Protein AF-A0A0B6D242-F1 (afdb_monomer)

Structure (mmCIF, N/CA/C/O backbone):
data_AF-A0A0B6D242-F1
#
_entry.id   AF-A0A0B6D242-F1
#
loop_
_atom_site.group_PDB
_atom_site.id
_atom_site.type_symbol
_atom_site.label_atom_id
_atom_site.label_alt_id
_atom_site.label_comp_id
_atom_site.label_asym_id
_atom_site.label_entity_id
_atom_site.label_seq_id
_atom_site.pdbx_PDB_ins_code
_atom_site.Cartn_x
_atom_site.Cartn_y
_atom_site.Cartn_z
_atom_site.occupancy
_atom_site.B_iso_or_equiv
_atom_site.auth_seq_id
_atom_site.auth_comp_id
_atom_site.auth_asym_id
_atom_site.auth_atom_id
_atom_site.pdbx_PDB_model_num
ATOM 1 N N . MET A 1 1 ? 1.491 -9.867 -12.621 1.00 89.00 1 MET A N 1
ATOM 2 C CA . MET A 1 1 ? 0.428 -8.922 -12.219 1.00 89.00 1 MET A CA 1
ATOM 3 C C . MET A 1 1 ? 0.760 -8.340 -10.855 1.00 89.00 1 MET A C 1
ATOM 5 O O . MET A 1 1 ? 1.220 -9.073 -9.985 1.00 89.00 1 MET A O 1
ATOM 9 N N . ALA A 1 2 ? 0.566 -7.038 -10.688 1.00 95.88 2 ALA A N 1
ATOM 10 C CA . ALA A 1 2 ? 0.791 -6.294 -9.453 1.00 95.88 2 ALA A CA 1
ATOM 11 C C . ALA A 1 2 ? -0.353 -5.301 -9.232 1.00 95.88 2 ALA A C 1
ATOM 13 O O . ALA A 1 2 ? -1.055 -4.948 -10.175 1.00 95.88 2 ALA A O 1
ATOM 14 N N . PHE A 1 3 ? -0.533 -4.847 -7.997 1.00 97.50 3 PHE A N 1
ATOM 15 C CA . PHE A 1 3 ? -1.624 -3.962 -7.618 1.00 97.50 3 PHE A CA 1
ATOM 16 C C . PHE A 1 3 ? -1.110 -2.794 -6.800 1.00 97.50 3 PHE A C 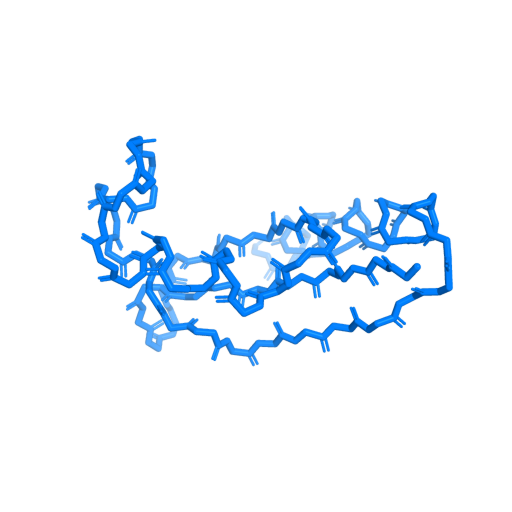1
ATOM 18 O O . PHE A 1 3 ? -0.328 -2.999 -5.872 1.00 97.50 3 PHE A O 1
ATOM 25 N N . VAL A 1 4 ? -1.617 -1.601 -7.090 1.00 97.38 4 VAL A N 1
ATOM 26 C CA . VAL A 1 4 ? -1.583 -0.468 -6.161 1.00 97.38 4 VAL A CA 1
ATOM 27 C C . VAL A 1 4 ? -2.910 -0.431 -5.428 1.00 97.38 4 VAL A C 1
ATOM 29 O O . VAL A 1 4 ? -3.948 -0.677 -6.035 1.00 97.38 4 VAL A O 1
ATOM 32 N N . TYR A 1 5 ? -2.897 -0.131 -4.136 1.00 95.56 5 TYR A N 1
ATOM 33 C CA . TYR A 1 5 ? -4.113 -0.061 -3.335 1.00 95.56 5 TYR A CA 1
ATOM 34 C C . TYR A 1 5 ? -4.065 1.081 -2.327 1.00 95.56 5 TYR A C 1
ATOM 36 O O . TYR A 1 5 ? -2.988 1.502 -1.896 1.00 95.56 5 TYR A O 1
ATOM 44 N N . ILE A 1 6 ? -5.251 1.562 -1.950 1.00 94.62 6 ILE A N 1
ATOM 45 C CA . ILE A 1 6 ? -5.434 2.548 -0.886 1.00 94.62 6 ILE A CA 1
ATOM 46 C C . ILE A 1 6 ? -6.380 1.968 0.159 1.00 94.62 6 ILE A C 1
ATOM 48 O O . ILE A 1 6 ? -7.515 1.582 -0.144 1.00 94.62 6 ILE A O 1
ATOM 52 N N . LEU A 1 7 ? -5.901 1.923 1.398 1.00 92.38 7 LEU A N 1
ATOM 53 C CA . LEU A 1 7 ? -6.708 1.640 2.574 1.00 92.38 7 LEU A CA 1
ATOM 54 C C . LEU A 1 7 ? -6.992 2.938 3.332 1.00 92.38 7 LEU A C 1
ATOM 56 O O . LEU A 1 7 ? -6.148 3.831 3.374 1.00 92.38 7 LEU A O 1
ATOM 60 N N . ALA A 1 8 ? -8.151 3.015 3.974 1.00 91.06 8 ALA A N 1
ATOM 61 C CA . ALA A 1 8 ? -8.537 4.110 4.853 1.00 91.06 8 ALA A CA 1
ATOM 62 C C . ALA A 1 8 ? -8.900 3.579 6.246 1.00 91.06 8 ALA A C 1
ATOM 64 O O . ALA A 1 8 ? -9.446 2.477 6.371 1.00 91.06 8 ALA A O 1
ATOM 65 N N . SER A 1 9 ? -8.624 4.366 7.288 1.00 86.31 9 SER A N 1
ATOM 66 C CA . SER A 1 9 ? -9.118 4.076 8.643 1.00 86.31 9 SER A CA 1
ATOM 67 C C . SER A 1 9 ? -10.608 4.368 8.795 1.00 86.31 9 SER A C 1
ATOM 69 O O . SER A 1 9 ? -11.368 3.557 9.311 1.00 86.31 9 SER A O 1
ATOM 71 N N . LYS A 1 10 ? -11.052 5.515 8.283 1.00 82.94 10 LYS A N 1
ATOM 72 C CA . LYS A 1 10 ? -12.451 5.961 8.272 1.00 82.94 10 LYS A CA 1
ATOM 73 C C . LYS A 1 10 ? -12.688 6.934 7.119 1.00 82.94 10 LYS A C 1
ATOM 75 O O . LYS A 1 10 ? -11.740 7.322 6.434 1.00 82.94 10 LYS A O 1
ATOM 80 N N . CYS A 1 11 ? -13.939 7.344 6.905 1.00 80.88 11 CYS A N 1
ATOM 81 C CA . CYS A 1 11 ? -14.246 8.442 5.985 1.00 80.88 11 CYS A CA 1
ATOM 82 C C . CYS A 1 11 ? -13.442 9.691 6.391 1.00 80.88 11 CYS A C 1
ATOM 84 O O . CYS A 1 11 ? -13.444 10.058 7.565 1.00 80.88 11 CYS A O 1
ATOM 86 N N . ASN A 1 12 ? -12.727 10.294 5.436 1.00 80.62 12 ASN A N 1
ATOM 87 C CA . ASN A 1 12 ? -11.801 11.420 5.646 1.00 80.62 12 ASN A CA 1
ATOM 88 C C . ASN A 1 12 ? -10.694 11.156 6.691 1.00 80.62 12 ASN A C 1
ATOM 90 O O . ASN A 1 12 ? -10.185 12.079 7.320 1.00 80.62 12 ASN A O 1
ATOM 94 N N . GLY A 1 13 ? -10.352 9.885 6.921 1.00 84.00 13 GLY A N 1
ATOM 95 C CA . GLY A 1 13 ? -9.308 9.470 7.853 1.00 84.00 13 GLY A CA 1
ATOM 96 C C . GLY A 1 13 ? -7.938 9.286 7.201 1.00 84.00 13 GLY A C 1
ATOM 97 O O . GLY A 1 13 ? -7.694 9.656 6.055 1.00 84.00 13 GLY A O 1
ATOM 98 N N . THR A 1 14 ? -7.035 8.657 7.949 1.00 87.19 14 THR A N 1
ATOM 99 C CA . THR A 1 14 ? -5.693 8.307 7.481 1.00 87.19 14 THR A CA 1
ATOM 100 C C . THR A 1 14 ? -5.767 7.352 6.296 1.00 87.19 14 THR A C 1
ATOM 102 O O . THR A 1 14 ? -6.410 6.303 6.376 1.00 87.19 14 THR A O 1
ATOM 105 N N . LEU A 1 15 ? -5.059 7.708 5.225 1.00 9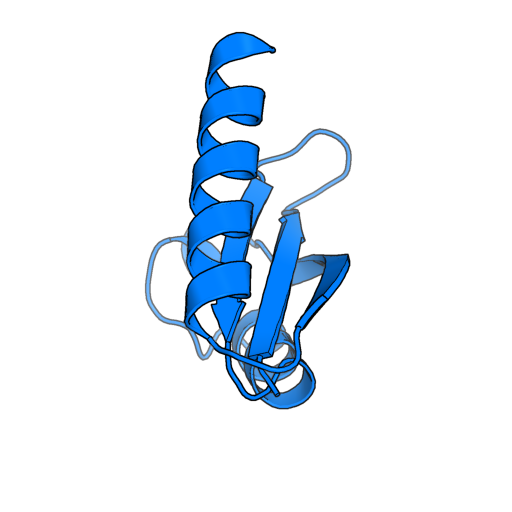0.06 15 LEU A N 1
ATOM 106 C CA . LEU A 1 15 ? -4.883 6.869 4.049 1.00 90.06 15 LEU A CA 1
ATOM 107 C C . LEU A 1 15 ? -3.540 6.144 4.107 1.00 90.06 15 LEU A C 1
ATOM 109 O O . LEU A 1 15 ? -2.518 6.724 4.475 1.00 90.06 15 LEU A O 1
ATOM 113 N N . TYR A 1 16 ? -3.549 4.884 3.693 1.00 89.62 16 TYR A N 1
ATOM 114 C CA . TYR A 1 16 ? -2.363 4.071 3.479 1.00 89.62 16 TYR A CA 1
ATOM 115 C C . TYR A 1 16 ? -2.322 3.635 2.020 1.00 89.62 16 TYR A C 1
ATOM 117 O O . TYR A 1 16 ? -3.269 3.023 1.534 1.00 89.62 16 TYR A O 1
ATOM 125 N N . ILE A 1 17 ? -1.222 3.942 1.338 1.00 94.00 17 ILE A N 1
ATOM 126 C CA . ILE A 1 17 ? -1.009 3.623 -0.074 1.00 94.00 17 ILE A CA 1
ATOM 127 C C . ILE A 1 17 ? 0.118 2.596 -0.156 1.00 94.00 17 ILE A C 1
ATOM 129 O O . ILE A 1 17 ? 1.202 2.840 0.385 1.00 94.00 17 ILE A O 1
ATOM 133 N N . GLY A 1 18 ? -0.135 1.477 -0.833 1.00 93.50 18 GLY A N 1
ATOM 134 C CA . GLY A 1 18 ? 0.821 0.380 -0.950 1.00 93.50 18 GLY A CA 1
ATOM 135 C C . GLY A 1 18 ? 0.755 -0.355 -2.284 1.00 93.50 18 GLY A C 1
ATOM 136 O O . GLY A 1 18 ? -0.165 -0.163 -3.082 1.00 93.50 18 GLY A O 1
ATOM 137 N N . VAL A 1 19 ? 1.731 -1.241 -2.491 1.00 96.81 19 VAL A N 1
ATOM 138 C CA . VAL A 1 19 ? 1.814 -2.148 -3.643 1.00 96.81 19 VAL A CA 1
ATOM 139 C C . VAL A 1 19 ? 1.856 -3.602 -3.169 1.00 96.81 19 VAL A C 1
ATOM 141 O O . VAL A 1 19 ? 2.428 -3.903 -2.121 1.00 96.81 19 VAL A O 1
ATOM 144 N N . THR A 1 20 ? 1.233 -4.519 -3.908 1.00 95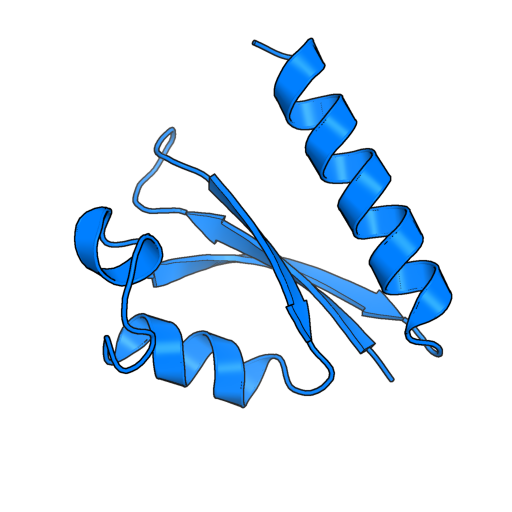.12 20 THR A N 1
ATOM 145 C CA . THR A 1 20 ? 1.290 -5.965 -3.632 1.00 95.12 20 THR A CA 1
ATOM 146 C C . THR A 1 20 ? 1.086 -6.784 -4.906 1.00 95.12 20 THR A C 1
ATOM 148 O O . THR A 1 20 ? 0.428 -6.335 -5.840 1.00 95.12 20 THR A O 1
ATOM 151 N N . SER A 1 21 ? 1.611 -8.008 -4.951 1.00 95.38 21 SER A N 1
ATOM 152 C CA . SER A 1 21 ? 1.267 -8.999 -5.982 1.00 95.38 21 SER A CA 1
ATOM 153 C C . SER A 1 21 ? -0.021 -9.767 -5.662 1.00 95.38 21 SER A C 1
ATOM 155 O O . SER A 1 21 ? -0.604 -10.381 -6.551 1.00 95.38 21 SER A O 1
ATOM 157 N N . ASN A 1 22 ? -0.494 -9.717 -4.412 1.00 94.38 22 ASN A N 1
ATOM 158 C CA . ASN A 1 22 ? -1.716 -10.382 -3.965 1.00 94.38 22 ASN A CA 1
ATOM 159 C C . ASN A 1 22 ? -2.568 -9.421 -3.122 1.00 94.38 22 ASN A C 1
ATOM 161 O O . ASN A 1 22 ? -2.315 -9.223 -1.929 1.00 94.38 22 ASN A O 1
ATOM 165 N N . LEU A 1 23 ? -3.558 -8.799 -3.768 1.00 93.81 23 LEU A N 1
ATOM 166 C CA . LEU A 1 23 ? -4.446 -7.815 -3.146 1.00 93.81 23 LEU A CA 1
ATOM 167 C C . LEU A 1 23 ? -5.340 -8.446 -2.072 1.00 93.81 23 LEU A C 1
ATOM 169 O O . LEU A 1 23 ? -5.447 -7.909 -0.974 1.00 93.81 23 LEU A O 1
ATOM 173 N N . ILE A 1 24 ? -5.939 -9.603 -2.368 1.00 93.38 24 ILE A N 1
ATOM 174 C CA . ILE A 1 24 ? -6.894 -10.275 -1.474 1.00 93.38 24 ILE A CA 1
ATOM 175 C C . ILE A 1 24 ? -6.214 -10.658 -0.160 1.00 93.38 24 ILE A C 1
ATOM 177 O O . ILE A 1 24 ? -6.698 -10.290 0.912 1.00 93.38 24 ILE A O 1
ATOM 181 N N . LYS A 1 25 ? -5.061 -11.336 -0.241 1.00 92.06 25 LYS A N 1
ATOM 182 C CA . LYS A 1 25 ? -4.284 -11.737 0.938 1.00 92.06 25 LYS A CA 1
ATOM 183 C C . LYS A 1 25 ? -3.898 -10.521 1.777 1.00 92.06 25 LYS A C 1
ATOM 185 O O . LYS A 1 25 ? -4.110 -10.524 2.984 1.00 92.06 25 LYS A O 1
ATOM 190 N N . ARG A 1 26 ? -3.412 -9.454 1.135 1.00 90.25 26 ARG A N 1
ATOM 191 C CA . ARG A 1 26 ? -2.982 -8.238 1.832 1.00 90.25 26 ARG A CA 1
ATOM 192 C C . ARG A 1 26 ? -4.140 -7.544 2.556 1.00 90.25 26 ARG A C 1
ATOM 194 O O . ARG A 1 26 ? -4.003 -7.160 3.712 1.00 90.25 26 ARG A O 1
ATOM 201 N N . VAL A 1 27 ? -5.296 -7.408 1.907 1.00 89.44 27 VAL A N 1
ATOM 202 C CA . VAL A 1 27 ? -6.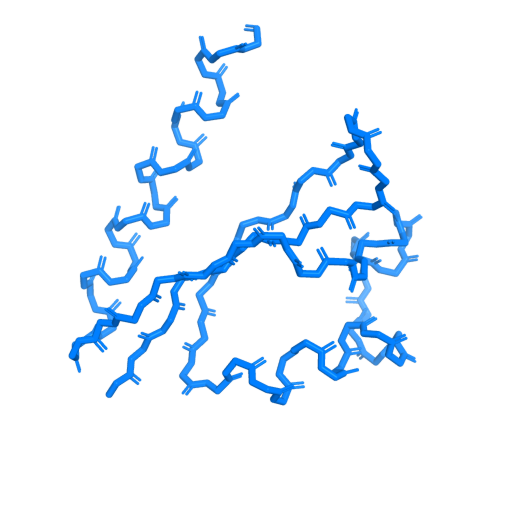495 -6.819 2.532 1.00 89.44 27 VAL A CA 1
ATOM 203 C C . VAL A 1 27 ? -6.977 -7.678 3.700 1.00 89.44 27 VAL A C 1
ATOM 205 O O . VAL A 1 27 ? -7.356 -7.135 4.737 1.00 89.44 27 VAL A O 1
ATOM 208 N N . TYR A 1 28 ? -6.940 -9.004 3.557 1.00 89.62 28 TYR A N 1
ATOM 209 C CA . TYR A 1 28 ? -7.273 -9.926 4.638 1.00 89.62 28 TYR A CA 1
ATOM 210 C C . TYR A 1 28 ? -6.334 -9.755 5.843 1.00 89.62 28 TYR A C 1
ATOM 212 O O . TYR A 1 28 ? -6.811 -9.560 6.958 1.00 89.62 28 TYR A O 1
ATOM 220 N N . GLU A 1 29 ? -5.017 -9.728 5.624 1.00 86.56 29 GLU A N 1
ATOM 221 C CA . GLU A 1 29 ? -4.012 -9.509 6.676 1.00 86.56 29 GLU A CA 1
ATOM 222 C C . GLU A 1 29 ? -4.231 -8.189 7.432 1.00 86.56 29 GLU A C 1
ATOM 224 O O . GLU A 1 29 ? -4.138 -8.159 8.661 1.00 86.56 29 GLU A O 1
ATOM 229 N N . HIS A 1 30 ? -4.571 -7.108 6.722 1.00 83.12 30 HIS A N 1
ATOM 230 C CA . HIS A 1 30 ? -4.896 -5.825 7.350 1.00 83.12 30 HIS A CA 1
ATOM 231 C C . HIS A 1 30 ? -6.198 -5.881 8.158 1.00 83.12 30 HIS A C 1
ATOM 233 O O . HIS A 1 30 ? -6.234 -5.386 9.285 1.00 83.12 30 HIS A O 1
ATOM 239 N N . LYS A 1 31 ? -7.256 -6.515 7.633 1.00 81.12 31 LYS A N 1
ATOM 240 C CA . LYS A 1 31 ? -8.538 -6.666 8.345 1.00 81.12 31 LYS A CA 1
ATOM 241 C C . LYS A 1 31 ? -8.396 -7.462 9.641 1.00 81.12 31 LYS A C 1
ATOM 243 O O . LYS A 1 31 ? -8.985 -7.073 10.645 1.00 81.12 31 LYS A O 1
ATOM 248 N N . GLN A 1 32 ? -7.597 -8.528 9.616 1.00 82.81 32 GLN A N 1
ATOM 249 C CA . GLN A 1 32 ? -7.352 -9.387 10.777 1.00 82.81 32 GLN A CA 1
ATOM 250 C C . GLN A 1 32 ? -6.327 -8.809 11.765 1.00 82.81 32 GLN A C 1
ATOM 252 O O . GLN A 1 32 ? -6.120 -9.366 12.838 1.00 82.81 32 GLN A O 1
ATOM 257 N N . GLY A 1 33 ? -5.671 -7.692 11.429 1.00 72.94 33 GLY A N 1
ATOM 258 C CA . GLY A 1 33 ? -4.638 -7.099 12.280 1.00 72.94 33 GLY A CA 1
ATOM 259 C C . GLY A 1 33 ? -3.337 -7.908 12.335 1.00 72.94 33 GLY A C 1
ATOM 260 O O . GLY A 1 33 ? -2.549 -7.715 13.259 1.00 72.94 33 GLY A O 1
ATOM 261 N N . TYR A 1 34 ? -3.106 -8.786 11.350 1.00 70.94 34 TYR A N 1
ATOM 262 C CA . TYR A 1 34 ? -1.859 -9.546 11.190 1.00 70.94 34 TYR A CA 1
ATOM 263 C C . TYR A 1 34 ? -0.719 -8.698 10.620 1.00 70.94 34 TYR A C 1
ATOM 265 O O . TYR A 1 34 ? 0.443 -9.084 10.683 1.00 70.94 34 TYR A O 1
ATOM 273 N N . SER A 1 35 ? -1.037 -7.530 10.062 1.00 63.81 35 SER A N 1
ATOM 274 C CA . SER A 1 35 ? -0.032 -6.523 9.726 1.00 63.81 35 SER A CA 1
ATOM 275 C C . SER A 1 35 ? 0.391 -5.778 10.994 1.00 63.81 35 SER A C 1
ATOM 277 O O . SER A 1 35 ? -0.275 -4.825 11.403 1.00 63.81 35 SER A O 1
ATOM 279 N N . ASP A 1 36 ? 1.479 -6.210 11.631 1.00 56.56 36 ASP A N 1
ATOM 280 C CA . ASP A 1 36 ? 2.053 -5.477 12.762 1.00 56.56 36 ASP A CA 1
ATOM 281 C C . ASP A 1 36 ? 2.588 -4.099 12.319 1.00 56.56 36 ASP A C 1
ATOM 283 O O . ASP A 1 36 ? 3.174 -3.944 11.246 1.00 56.56 36 ASP A O 1
ATOM 287 N N . GLY A 1 37 ? 2.347 -3.064 13.138 1.00 67.06 37 GLY A N 1
ATOM 288 C CA . GLY A 1 37 ? 2.797 -1.685 12.898 1.00 67.06 37 GLY A CA 1
ATOM 289 C C . GLY A 1 37 ? 1.681 -0.648 12.667 1.00 67.06 37 GLY A C 1
ATOM 290 O O . GLY A 1 37 ? 0.618 -0.692 13.287 1.00 67.06 37 GLY A O 1
ATOM 291 N N . PHE A 1 38 ? 1.949 0.340 11.795 1.00 59.38 38 PHE A N 1
ATOM 292 C CA . PHE A 1 38 ? 1.131 1.552 11.569 1.00 59.38 38 PHE A CA 1
ATOM 293 C C . PHE A 1 38 ? -0.350 1.254 11.273 1.00 59.38 38 PHE A C 1
ATOM 295 O O . PHE A 1 38 ? -1.238 1.905 11.815 1.00 59.38 38 PHE A O 1
ATOM 302 N N . THR A 1 39 ? -0.646 0.244 10.457 1.00 56.91 39 THR A N 1
ATOM 303 C CA . THR A 1 39 ? -2.027 -0.078 10.052 1.00 56.91 39 THR A CA 1
ATOM 304 C C . THR A 1 39 ? -2.872 -0.667 11.183 1.00 56.91 39 THR A C 1
ATOM 306 O O . THR A 1 39 ? -4.074 -0.411 11.217 1.00 56.91 39 THR A O 1
ATOM 309 N N . LYS A 1 40 ? -2.254 -1.352 12.156 1.00 60.09 40 LYS A N 1
ATOM 310 C CA . LYS A 1 40 ? -2.905 -1.804 13.398 1.00 60.09 40 LYS A CA 1
ATOM 311 C C . LYS A 1 40 ? -3.156 -0.643 14.364 1.00 60.09 40 LYS A C 1
ATOM 313 O O . LYS A 1 40 ? -4.224 -0.570 14.958 1.00 60.09 40 LYS A O 1
ATOM 318 N N . LYS A 1 41 ? -2.208 0.299 14.469 1.00 60.16 41 LYS A N 1
ATOM 319 C CA . LYS A 1 41 ? -2.319 1.491 15.335 1.00 60.16 41 LYS A CA 1
ATOM 320 C C . LYS A 1 41 ? -3.421 2.463 14.891 1.00 60.16 41 LYS A C 1
ATOM 322 O O . LYS A 1 41 ? -4.042 3.089 15.741 1.00 60.16 41 LYS A O 1
ATOM 327 N N . TYR A 1 42 ? -3.654 2.591 13.584 1.00 62.44 42 TYR A N 1
ATOM 328 C CA . TYR A 1 42 ? -4.622 3.544 13.023 1.00 62.44 42 TYR A CA 1
ATOM 329 C C . TYR A 1 42 ? -5.897 2.892 12.467 1.00 62.44 42 TYR A C 1
ATOM 331 O O . TYR A 1 42 ? -6.659 3.573 11.790 1.00 62.44 42 TYR A O 1
ATOM 339 N N . ASP A 1 43 ? -6.131 1.601 12.727 1.00 70.50 43 ASP A N 1
ATOM 340 C CA . ASP A 1 43 ? -7.312 0.848 12.264 1.00 70.50 43 ASP A CA 1
ATOM 341 C C . ASP A 1 43 ? -7.566 0.952 10.745 1.00 70.50 43 ASP A C 1
ATOM 343 O O . ASP A 1 43 ? -8.691 1.052 10.258 1.00 70.50 43 ASP A O 1
ATOM 347 N N . VAL A 1 44 ? -6.492 0.953 9.955 1.00 75.44 44 VAL A N 1
ATOM 348 C CA . VAL A 1 44 ? -6.559 1.154 8.502 1.00 75.44 44 VAL A CA 1
ATOM 349 C C . VAL A 1 44 ? -6.966 -0.155 7.817 1.00 75.44 44 VAL A C 1
ATOM 351 O O . VAL A 1 44 ? -6.120 -0.937 7.383 1.00 75.44 44 VAL A O 1
ATOM 354 N N . LYS A 1 45 ? -8.278 -0.413 7.758 1.00 81.06 45 LYS A N 1
ATOM 355 C CA . LYS A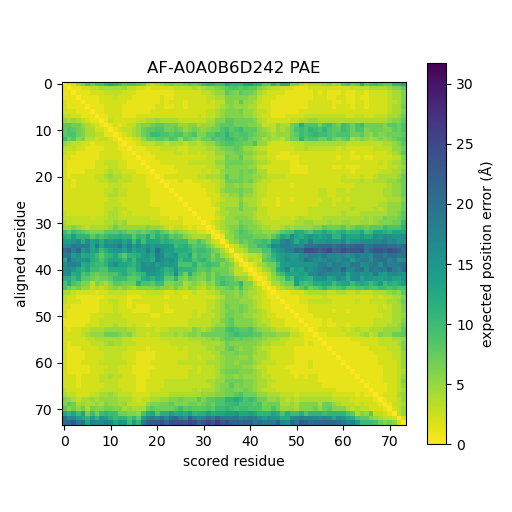 1 45 ? -8.852 -1.703 7.321 1.00 81.06 45 LYS A CA 1
ATOM 356 C C . LYS A 1 45 ? -9.735 -1.627 6.076 1.00 81.06 45 LYS A C 1
ATOM 358 O O . LYS A 1 45 ? -10.021 -2.661 5.464 1.00 81.06 45 LYS A O 1
ATOM 363 N N . LYS A 1 46 ? -10.206 -0.437 5.692 1.00 88.81 46 LYS A N 1
ATOM 364 C CA . LYS A 1 46 ? -11.170 -0.286 4.595 1.00 88.81 46 LYS A CA 1
ATOM 365 C C . LYS A 1 46 ? -10.442 -0.107 3.269 1.00 88.81 46 LYS A C 1
ATOM 367 O O . LYS A 1 46 ? -9.825 0.929 3.053 1.00 88.81 46 LYS A O 1
ATOM 372 N N . LEU A 1 47 ? -10.543 -1.086 2.370 1.00 93.44 47 LEU A N 1
ATOM 373 C CA . LEU A 1 47 ? -10.115 -0.911 0.981 1.00 93.44 47 LEU A CA 1
ATOM 374 C C . LEU A 1 47 ? -11.057 0.076 0.292 1.00 93.44 47 LEU A C 1
ATOM 376 O O . LEU A 1 47 ? -12.256 -0.179 0.210 1.00 93.44 47 LEU A O 1
ATOM 380 N N . VAL A 1 48 ? -10.508 1.196 -0.174 1.00 94.44 48 VAL A N 1
ATOM 381 C CA . VAL A 1 48 ? -11.272 2.249 -0.863 1.00 94.44 48 VAL A CA 1
ATOM 382 C C . VAL A 1 48 ? -10.882 2.388 -2.330 1.00 94.44 48 VAL A C 1
ATOM 384 O O . VAL A 1 48 ? -11.623 2.988 -3.099 1.00 94.44 48 VAL A O 1
ATOM 387 N N . TYR A 1 49 ? -9.734 1.831 -2.724 1.00 95.25 49 TYR A N 1
ATOM 388 C CA . TYR A 1 49 ? -9.228 1.934 -4.085 1.00 95.25 49 TYR A CA 1
ATOM 389 C C . TYR A 1 49 ? -8.225 0.828 -4.413 1.00 95.25 49 TYR A C 1
ATOM 391 O O . TYR A 1 49 ? -7.425 0.452 -3.549 1.00 95.25 49 TYR A O 1
ATOM 399 N N . TYR A 1 50 ? -8.214 0.365 -5.664 1.00 97.19 50 TYR A N 1
ATOM 400 C CA . TYR A 1 50 ? -7.121 -0.430 -6.216 1.00 97.19 50 TYR A CA 1
ATOM 401 C C . TYR A 1 50 ? -6.982 -0.247 -7.735 1.00 97.19 50 TYR A C 1
ATOM 403 O O . TYR A 1 50 ? -7.959 0.009 -8.432 1.00 97.19 50 TYR A O 1
ATOM 411 N N . GLU A 1 51 ? -5.763 -0.428 -8.238 1.00 97.19 51 GLU A N 1
ATOM 412 C CA . GLU A 1 51 ? -5.422 -0.478 -9.664 1.00 97.19 51 GLU A CA 1
ATOM 413 C C . GLU A 1 51 ? -4.578 -1.725 -9.938 1.00 97.19 51 GLU A C 1
ATOM 415 O O . GLU A 1 51 ? -3.696 -2.057 -9.142 1.00 97.19 51 GLU A O 1
ATOM 420 N N . GLN A 1 52 ? -4.821 -2.397 -11.065 1.00 97.25 52 GLN A N 1
ATOM 421 C CA . GLN A 1 52 ? -4.059 -3.566 -11.506 1.00 97.25 52 GLN A CA 1
ATOM 422 C C . GLN A 1 52 ? -3.071 -3.197 -12.616 1.00 97.25 52 GLN A C 1
ATOM 424 O O . GLN A 1 52 ? -3.401 -2.463 -13.542 1.00 97.25 52 GLN A O 1
ATOM 429 N N . PHE A 1 53 ? -1.880 -3.783 -12.545 1.00 96.69 53 PHE A N 1
ATOM 430 C CA . PHE A 1 53 ? -0.786 -3.607 -13.490 1.00 96.69 53 PHE A CA 1
ATOM 431 C C . PHE A 1 53 ?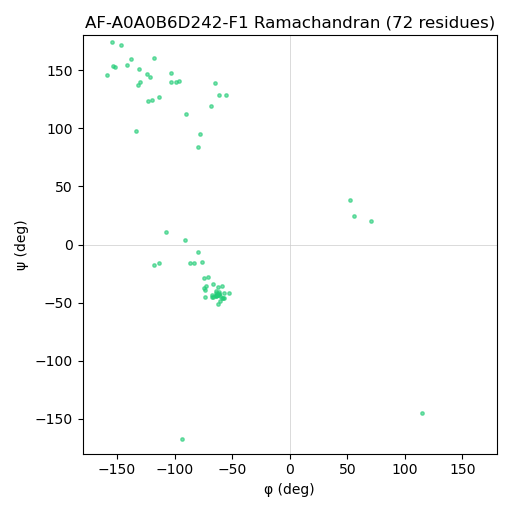 -0.224 -4.957 -13.934 1.00 96.69 53 PHE A C 1
ATOM 433 O O 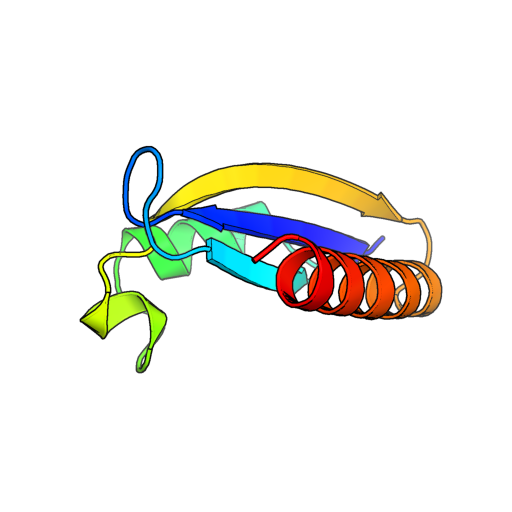. PHE A 1 53 ? -0.221 -5.944 -13.187 1.00 96.69 53 PHE A O 1
ATOM 440 N N . ASN A 1 54 ? 0.305 -5.001 -15.155 1.00 95.88 54 ASN A N 1
ATOM 441 C CA . ASN A 1 54 ? 0.917 -6.212 -15.699 1.00 95.88 54 ASN A CA 1
ATOM 442 C C . ASN A 1 54 ? 2.289 -6.485 -15.067 1.00 95.88 54 ASN A C 1
ATOM 444 O O . ASN A 1 54 ? 2.596 -7.637 -14.743 1.00 95.88 54 ASN A O 1
ATOM 448 N N . ASN A 1 55 ? 3.059 -5.429 -14.792 1.00 94.06 55 ASN A N 1
ATOM 449 C CA . ASN A 1 55 ? 4.363 -5.492 -14.140 1.00 94.06 55 ASN A CA 1
ATOM 450 C C . ASN A 1 55 ? 4.362 -4.733 -12.792 1.00 94.06 55 ASN A C 1
ATOM 452 O O . ASN A 1 55 ? 3.494 -3.906 -12.515 1.00 94.06 55 ASN A O 1
ATOM 456 N N . ILE A 1 56 ? 5.333 -5.047 -11.929 1.00 94.12 56 ILE A N 1
ATOM 457 C CA . ILE A 1 56 ? 5.474 -4.422 -10.604 1.00 94.12 56 ILE A CA 1
ATOM 458 C C . ILE A 1 56 ? 6.022 -2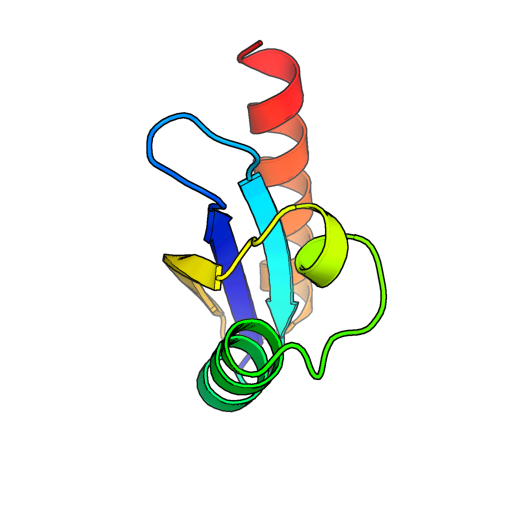.990 -10.686 1.00 94.12 56 ILE A C 1
ATOM 460 O O . ILE A 1 56 ? 5.699 -2.157 -9.842 1.00 94.12 56 ILE A O 1
ATOM 464 N N . THR A 1 57 ? 6.824 -2.692 -11.707 1.00 96.56 57 THR A N 1
ATOM 465 C CA . THR A 1 57 ? 7.483 -1.394 -11.891 1.00 96.56 57 THR A CA 1
ATOM 466 C C . THR A 1 57 ? 6.469 -0.270 -12.102 1.00 96.56 57 THR A C 1
ATOM 468 O O . THR A 1 57 ? 6.564 0.767 -11.445 1.00 96.56 57 THR A O 1
ATOM 471 N N . ASP A 1 58 ? 5.454 -0.499 -12.934 1.00 97.00 58 ASP A N 1
ATOM 472 C CA . ASP A 1 58 ? 4.365 0.442 -13.207 1.00 97.00 58 ASP A CA 1
ATOM 473 C C . ASP A 1 58 ? 3.543 0.698 -11.943 1.00 97.00 58 ASP A C 1
ATOM 475 O O . ASP A 1 58 ? 3.231 1.846 -11.619 1.00 97.00 58 ASP A O 1
ATOM 479 N N . ALA A 1 59 ? 3.270 -0.359 -11.172 1.00 96.50 59 ALA A N 1
ATOM 480 C CA . ALA A 1 59 ? 2.582 -0.243 -9.893 1.00 96.50 59 ALA A CA 1
ATOM 481 C C . ALA A 1 59 ? 3.395 0.604 -8.891 1.00 96.50 59 ALA A C 1
ATOM 483 O O . ALA A 1 59 ? 2.853 1.497 -8.241 1.00 96.50 59 ALA A O 1
ATOM 484 N N . ILE A 1 60 ? 4.713 0.401 -8.806 1.00 96.12 60 ILE A N 1
ATOM 485 C CA . ILE A 1 60 ? 5.599 1.214 -7.955 1.00 96.12 60 ILE A CA 1
ATOM 486 C C . ILE A 1 60 ? 5.624 2.677 -8.419 1.00 96.12 60 ILE A C 1
ATOM 488 O O . ILE A 1 60 ? 5.554 3.592 -7.595 1.00 96.12 60 ILE A O 1
ATOM 492 N N . TYR A 1 61 ? 5.707 2.926 -9.727 1.00 97.19 61 TYR A N 1
ATOM 493 C CA . TYR A 1 61 ? 5.682 4.285 -10.269 1.00 97.19 61 TYR A CA 1
ATOM 494 C C . TYR A 1 61 ? 4.362 4.996 -9.941 1.00 97.19 61 TYR A C 1
ATOM 496 O O . TYR A 1 61 ? 4.350 6.152 -9.502 1.00 97.19 61 TYR A O 1
ATOM 504 N N . ARG A 1 62 ? 3.242 4.281 -10.075 1.00 97.19 62 ARG A N 1
ATOM 505 C CA . ARG A 1 62 ? 1.917 4.782 -9.714 1.00 97.19 62 ARG A CA 1
ATOM 506 C C . ARG A 1 62 ? 1.792 5.077 -8.220 1.00 97.19 62 ARG A C 1
ATOM 508 O O . ARG A 1 62 ? 1.272 6.136 -7.867 1.00 97.19 62 ARG A O 1
ATOM 515 N N . GLU A 1 63 ? 2.297 4.196 -7.358 1.00 97.12 63 GLU A N 1
ATOM 516 C CA . GLU A 1 63 ? 2.312 4.389 -5.903 1.00 97.12 63 GLU A CA 1
ATOM 517 C C . GLU A 1 63 ? 3.046 5.682 -5.517 1.00 97.12 63 GLU A C 1
ATOM 519 O O . GLU A 1 63 ? 2.519 6.494 -4.752 1.00 97.12 63 GLU A O 1
ATOM 524 N N . LYS A 1 64 ? 4.227 5.923 -6.105 1.00 95.62 64 LYS A N 1
ATOM 525 C CA . LYS A 1 64 ? 4.992 7.162 -5.896 1.00 95.62 64 LYS A CA 1
ATOM 526 C C . LYS A 1 64 ? 4.191 8.396 -6.314 1.00 95.62 64 LYS A C 1
ATOM 528 O O . LYS A 1 64 ? 4.118 9.353 -5.548 1.00 95.62 64 LYS A O 1
ATOM 533 N N . ARG A 1 65 ? 3.539 8.361 -7.484 1.00 95.50 65 ARG A N 1
ATOM 534 C CA . ARG A 1 65 ? 2.684 9.465 -7.961 1.00 95.50 65 ARG A CA 1
ATOM 535 C C . ARG A 1 65 ? 1.520 9.753 -7.014 1.00 95.50 65 ARG A C 1
ATOM 537 O O . ARG A 1 65 ? 1.260 10.917 -6.722 1.00 95.50 65 ARG A O 1
ATOM 544 N N . LEU A 1 66 ? 0.842 8.715 -6.519 1.00 94.44 66 LEU A N 1
ATOM 545 C CA . LEU A 1 66 ? -0.257 8.866 -5.559 1.00 94.44 66 LEU A CA 1
ATOM 546 C C . LEU A 1 66 ? 0.220 9.471 -4.235 1.00 94.44 66 LEU A C 1
ATOM 548 O O . LEU A 1 66 ? -0.414 10.393 -3.727 1.00 94.44 66 LEU A O 1
ATOM 552 N N . LYS A 1 67 ? 1.361 9.008 -3.709 1.00 91.50 67 LYS A N 1
ATOM 553 C CA . LYS A 1 67 ? 1.962 9.560 -2.485 1.00 91.50 67 LYS A CA 1
ATOM 554 C C . LYS A 1 67 ? 2.365 11.029 -2.649 1.00 91.50 67 LYS A C 1
ATOM 556 O O . LYS A 1 67 ? 2.215 11.795 -1.703 1.00 91.50 67 LYS A O 1
ATOM 561 N N . THR A 1 68 ? 2.856 11.439 -3.821 1.00 92.56 68 THR A N 1
ATOM 562 C CA . THR A 1 68 ? 3.146 12.856 -4.110 1.00 92.56 68 THR A CA 1
ATOM 563 C C . THR A 1 68 ? 1.869 13.689 -4.171 1.00 92.56 68 THR A C 1
ATOM 565 O O . THR A 1 68 ? 1.808 14.751 -3.562 1.00 92.56 68 THR A O 1
ATOM 568 N N . TRP A 1 69 ? 0.829 13.202 -4.851 1.00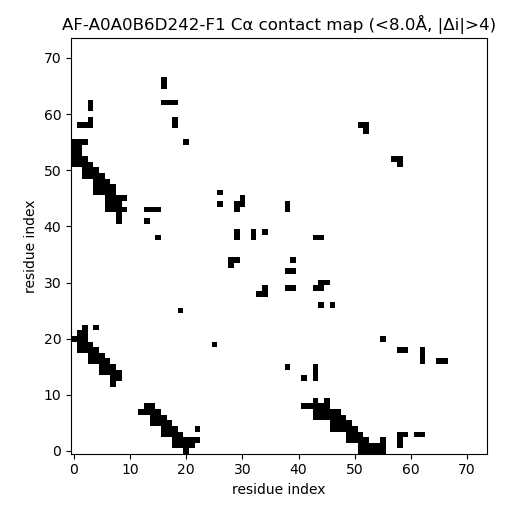 88.81 69 TRP A N 1
ATOM 569 C CA . TRP A 1 69 ? -0.450 13.910 -4.936 1.00 88.81 69 TRP A CA 1
ATOM 570 C C . TRP A 1 69 ? -1.097 14.109 -3.558 1.00 88.81 69 TRP A C 1
ATOM 572 O O . TRP A 1 69 ? -1.516 15.217 -3.242 1.00 88.81 69 TRP A O 1
ATOM 582 N N . GLN A 1 70 ? -1.078 13.082 -2.702 1.00 84.38 70 GLN A N 1
ATOM 583 C CA . GLN A 1 70 ? -1.581 13.175 -1.327 1.00 84.38 70 GLN A CA 1
ATOM 584 C C . GLN A 1 70 ? -0.854 14.248 -0.499 1.00 84.38 70 GLN A C 1
ATOM 586 O O . GLN A 1 70 ? -1.470 14.890 0.342 1.00 84.38 70 GLN A O 1
ATOM 591 N N . LYS A 1 71 ? 0.453 14.440 -0.718 1.00 82.75 71 LYS A N 1
ATOM 592 C CA . LYS A 1 71 ? 1.234 15.465 -0.010 1.00 82.75 71 LYS A CA 1
ATOM 593 C C . LYS A 1 71 ? 0.917 16.881 -0.482 1.00 82.75 71 LYS A C 1
ATOM 595 O O . LYS A 1 71 ? 0.948 17.787 0.334 1.00 82.75 71 LYS A O 1
ATOM 600 N N . ASN A 1 72 ? 0.640 17.055 -1.773 1.00 79.38 72 ASN A N 1
ATOM 601 C CA . ASN A 1 72 ? 0.403 18.369 -2.377 1.00 79.38 72 ASN A CA 1
ATOM 602 C C . ASN A 1 72 ? -1.059 18.834 -2.274 1.00 79.38 72 ASN A C 1
ATOM 604 O O . ASN A 1 72 ? -1.341 19.995 -2.541 1.00 79.38 72 ASN A O 1
ATOM 608 N N . GLY A 1 73 ? -1.989 17.923 -1.974 1.00 64.19 73 GLY A N 1
ATOM 609 C CA . GLY A 1 73 ? -3.413 18.223 -1.800 1.00 64.19 73 GLY A CA 1
ATOM 610 C C . GLY A 1 73 ? -3.830 18.550 -0.362 1.00 64.19 73 GLY A C 1
ATOM 611 O O . GLY A 1 73 ? -5.025 18.712 -0.130 1.00 64.19 73 GLY A O 1
ATOM 612 N N . ASN A 1 74 ? -2.875 18.604 0.574 1.00 50.34 74 ASN A N 1
ATOM 613 C CA . ASN A 1 74 ? -3.068 19.019 1.967 1.00 50.34 74 ASN A CA 1
ATOM 614 C C . ASN A 1 74 ? -2.521 20.426 2.197 1.00 50.34 74 ASN A C 1
ATOM 616 O O . ASN A 1 74 ? -1.448 20.726 1.628 1.00 50.34 74 ASN A O 1
#

InterPro domains:
  IPR000305 GIY-YIG endonuclease [PF01541] (2-72)
  IPR000305 GIY-YIG endonuclease [PS50164] (1-74)
  IPR035901 GIY-YIG endonuclease superfamily [G3DSA:3.40.1440.10] (1-74)
  IPR035901 GIY-YIG endonuclease superfamily [SSF82771] (2-71)
  IPR050190 UPF0213 domain-containing protein [PTHR34477] (2-72)

Sequence (74 aa):
MAFVYILASKCNGTLYIGVTSNLIKRVYEHKQGYSDGFTKKYDVKKLVYYEQFNNITDAIYREKRLKTWQKNGN

Foldseek 3Di:
DKKWWWFAQDVVGDIDIDIDPDPVVVLVCLQVVVPPDDSNVSVRRHTPDMDDDPDRVVSVVVSVVVVVVVVVVD

Organism: NCBI:txid28110

Mean predicted aligned error: 5.15 Å

Secondary structure (DSSP, 8-state):
-EEEEEEESSTT--EEEEEES-HHHHHHHHHTT-S-SHHHHTT--EEEEEEEESSHHHHHHHHHHHHHHHHHT-

pLDDT: mean 86.29, std 12.33, range [50.34, 97.5]

Solvent-accessible surface area (backbone atoms only — not comparable to full-atom values): 4142 Å² total; per-residue (Å²): 91,17,27,27,38,33,28,24,39,47,91,96,48,62,73,47,78,48,72,38,74,49,65,68,62,50,51,50,34,40,60,73,50,69,43,82,55,70,48,52,78,57,53,33,47,43,78,78,47,74,50,82,31,76,45,58,66,62,23,52,54,50,45,54,53,52,58,50,50,61,62,73,74,104

Nearest PDB structures (foldseek):
  1zg2-assembly1_A  TM=5.785E-01  e=2.260E-03  Halalkalibacterium halodurans
  1yd5-assembly1_A  TM=6.802E-01  e=1.073E+00  Thermotoga maritima
  8ckb-assembly1_I001  TM=4.497E-01  e=4.095E-01  Bacteroides phage crAss001
  8ckb-assembly1_I004  TM=5.355E-01  e=1.220E+00  Bacteroides phage crAss001

Radius of gyration: 12.1 Å; Cα contacts (8 Å, |Δi|>4): 115; chains: 1; bounding box: 22×31×31 Å